Protein AF-A0A2K9NAH4-F1 (afdb_monomer_lite)

Foldseek 3Di:
DPPVVVVVVVVVVVVVVVLVVLVVVLVVLLVVLVVLQVVLVVCCVPPVPSSVVSNVVSVVSNVCSVPPSPPVPPPDDDDPPDD

Radius of gyration: 20.24 Å; chains: 1; bounding box: 52×15×60 Å

Sequence (83 aa):
MCHHADEKAGFIMGIMMTIQDLNDLRQDILIKADEMQAEAARLEQSQPEEAANLRRIADRLAVYMRDYLDVSNVEWLPPASSR

pLDDT: mean 75.5, std 18.82, range [43.44, 97.06]

Secondary structure (DSSP, 8-state):
--HHHHHHHHHHHHHHHHHHHHHHHHHHHHHHHHHHHHHHHHHTTT-HHHHHHHHHHHHHHHHHHHHTS-TTS----PPP---

Structure (mmCIF, N/CA/C/O backbone):
data_AF-A0A2K9NAH4-F1
#
_entry.id   AF-A0A2K9NAH4-F1
#
loop_
_atom_site.group_PDB
_atom_site.id
_atom_site.type_symbol
_atom_site.label_atom_id
_atom_site.label_alt_id
_atom_site.label_comp_id
_atom_site.label_asym_id
_atom_site.label_entity_id
_atom_site.label_seq_id
_atom_site.pdbx_PDB_ins_code
_atom_site.Cartn_x
_atom_site.Cartn_y
_atom_site.Cartn_z
_atom_site.occupancy
_atom_site.B_iso_or_equiv
_atom_site.auth_seq_id
_atom_site.auth_comp_id
_atom_site.auth_asym_id
_atom_site.auth_atom_id
_atom_site.pdbx_PDB_model_num
ATOM 1 N N . MET A 1 1 ? 40.683 -1.472 -34.203 1.00 44.84 1 MET A N 1
ATOM 2 C CA . MET A 1 1 ? 39.313 -2.016 -34.111 1.00 44.84 1 MET A CA 1
ATOM 3 C C . MET A 1 1 ? 39.004 -2.285 -32.638 1.00 44.84 1 MET A C 1
ATOM 5 O O . MET A 1 1 ? 39.250 -3.396 -32.217 1.00 44.84 1 MET A O 1
ATOM 9 N N . CYS A 1 2 ? 38.560 -1.293 -31.851 1.00 48.66 2 CYS A N 1
ATOM 10 C CA . CYS A 1 2 ? 38.125 -1.512 -30.449 1.00 48.66 2 CYS A CA 1
ATOM 11 C C . CYS A 1 2 ? 37.061 -0.515 -29.931 1.00 48.66 2 CYS A C 1
ATOM 13 O O . CYS A 1 2 ? 36.445 -0.797 -28.917 1.00 48.66 2 CYS A O 1
ATOM 15 N N . HIS A 1 3 ? 36.773 0.607 -30.605 1.00 45.75 3 HIS A N 1
ATOM 16 C CA . HIS A 1 3 ? 35.869 1.632 -30.044 1.00 45.75 3 HIS A CA 1
ATOM 17 C C . HIS A 1 3 ? 34.387 1.223 -29.922 1.00 45.75 3 HIS A C 1
ATOM 19 O O . HIS A 1 3 ? 33.684 1.741 -29.067 1.00 45.75 3 HIS A O 1
ATOM 25 N N . HIS A 1 4 ? 33.908 0.267 -30.722 1.00 43.44 4 HIS A N 1
ATOM 26 C CA . HIS A 1 4 ? 32.493 -0.136 -30.722 1.00 43.44 4 HIS A CA 1
ATOM 27 C C . HIS A 1 4 ? 32.087 -1.048 -29.548 1.00 43.44 4 HIS A C 1
ATOM 29 O O . HIS A 1 4 ? 30.896 -1.228 -29.300 1.00 43.44 4 HIS A O 1
ATOM 35 N N . ALA A 1 5 ? 33.052 -1.669 -28.861 1.00 52.53 5 ALA A N 1
ATOM 36 C CA . ALA A 1 5 ? 32.778 -2.561 -27.733 1.00 52.53 5 ALA A CA 1
ATOM 37 C C . ALA A 1 5 ? 32.571 -1.779 -26.422 1.00 52.53 5 ALA A C 1
ATOM 39 O O . ALA A 1 5 ? 31.674 -2.122 -25.653 1.00 52.53 5 ALA A O 1
ATOM 40 N N . ASP A 1 6 ? 33.332 -0.699 -26.214 1.00 57.75 6 ASP A N 1
ATOM 41 C CA . ASP A 1 6 ? 33.237 0.158 -25.022 1.00 57.75 6 ASP A CA 1
ATOM 42 C C . ASP A 1 6 ? 31.916 0.940 -24.952 1.00 57.75 6 ASP A C 1
ATOM 44 O O . ASP A 1 6 ? 31.291 1.015 -23.897 1.00 57.75 6 ASP A O 1
ATOM 48 N N . GLU A 1 7 ? 31.422 1.463 -26.080 1.00 56.28 7 GLU A N 1
ATOM 49 C CA . GLU A 1 7 ? 30.150 2.208 -26.119 1.00 56.28 7 GLU A CA 1
ATOM 50 C C . GLU A 1 7 ? 28.948 1.318 -25.769 1.00 56.28 7 GLU A C 1
ATOM 52 O O . GLU A 1 7 ? 28.043 1.729 -25.040 1.00 56.28 7 GLU A O 1
ATOM 57 N N . LYS A 1 8 ? 28.959 0.062 -26.234 1.00 57.91 8 LYS A N 1
ATOM 58 C CA . LYS A 1 8 ? 27.925 -0.919 -25.882 1.00 57.91 8 LYS A CA 1
ATOM 59 C C . LYS A 1 8 ? 28.004 -1.324 -24.413 1.00 57.91 8 LYS A C 1
ATOM 61 O O . LYS A 1 8 ? 26.961 -1.482 -23.786 1.00 57.91 8 LYS A O 1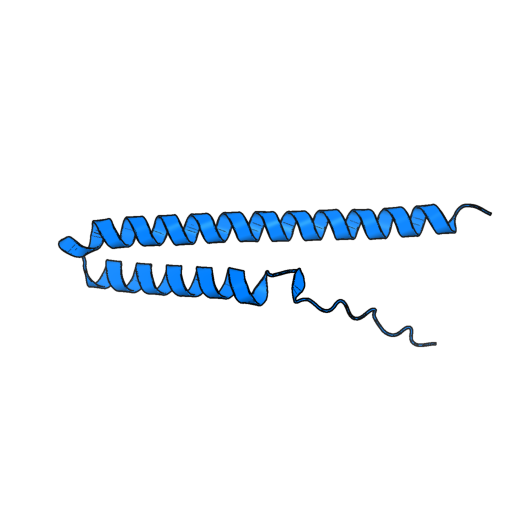
ATOM 66 N N . ALA A 1 9 ? 29.209 -1.457 -23.860 1.00 59.88 9 ALA A N 1
ATOM 67 C CA . ALA A 1 9 ? 29.401 -1.764 -22.446 1.00 59.88 9 ALA A CA 1
ATOM 68 C C . ALA A 1 9 ? 28.884 -0.632 -21.540 1.00 59.88 9 ALA A C 1
ATOM 70 O O . ALA A 1 9 ? 28.178 -0.910 -20.573 1.00 59.88 9 ALA A O 1
ATOM 71 N N . GLY A 1 10 ? 29.147 0.633 -21.891 1.00 60.12 10 GLY A N 1
ATOM 72 C CA . GLY A 1 10 ? 28.625 1.796 -21.163 1.00 60.12 10 GLY A CA 1
ATOM 73 C C . GLY A 1 10 ? 27.097 1.921 -21.225 1.00 60.12 10 GLY A C 1
ATOM 74 O O . GLY A 1 10 ? 26.461 2.200 -20.211 1.00 60.12 10 GLY A O 1
ATOM 75 N N . PHE A 1 11 ? 26.490 1.641 -22.383 1.00 62.94 11 PHE A N 1
ATOM 76 C CA . PHE A 1 11 ? 25.031 1.624 -22.544 1.00 62.94 11 PHE A CA 1
ATOM 77 C C . PHE A 1 11 ? 24.362 0.506 -21.729 1.00 62.94 11 PHE A C 1
ATOM 79 O O . PHE A 1 11 ? 23.381 0.753 -21.029 1.00 62.94 11 PHE A O 1
ATOM 86 N N . ILE A 1 12 ? 24.917 -0.711 -21.765 1.00 60.53 12 ILE A N 1
ATOM 87 C CA . ILE A 1 12 ? 24.412 -1.848 -20.981 1.00 60.53 12 ILE A CA 1
ATOM 88 C C . ILE A 1 12 ? 24.562 -1.575 -19.479 1.00 60.53 12 ILE A C 1
ATOM 90 O O . ILE A 1 12 ? 23.627 -1.826 -18.725 1.00 60.53 12 ILE A O 1
ATOM 94 N N . MET A 1 13 ? 25.695 -1.013 -19.047 1.00 55.06 13 MET A N 1
ATOM 95 C CA . MET A 1 13 ? 25.938 -0.657 -17.646 1.00 55.06 13 MET A CA 1
ATOM 96 C C . MET A 1 13 ? 24.973 0.429 -17.148 1.00 55.06 13 MET A C 1
ATOM 98 O O . MET A 1 13 ? 24.428 0.295 -16.054 1.00 55.06 13 MET A O 1
ATOM 102 N N . GLY A 1 14 ? 24.703 1.458 -17.958 1.00 56.31 14 GLY A N 1
ATOM 103 C CA . GLY A 1 14 ? 23.717 2.493 -17.632 1.00 56.31 14 GLY A CA 1
ATOM 104 C C . GLY A 1 14 ? 22.299 1.934 -17.485 1.00 56.31 14 GLY A C 1
ATOM 105 O O . GLY A 1 14 ? 21.610 2.253 -16.520 1.00 56.31 14 GLY A O 1
ATOM 106 N N . ILE A 1 15 ? 21.887 1.034 -18.385 1.00 60.03 15 ILE A N 1
ATOM 107 C CA . ILE A 1 15 ? 20.589 0.347 -18.291 1.00 60.03 15 ILE A CA 1
ATOM 108 C C . ILE A 1 15 ? 20.516 -0.518 -17.029 1.00 60.03 15 ILE A C 1
ATOM 110 O O . ILE A 1 15 ? 19.523 -0.460 -16.306 1.00 60.03 15 ILE A O 1
ATOM 114 N N . MET A 1 16 ? 21.568 -1.281 -16.725 1.00 58.03 16 MET A N 1
ATOM 115 C CA . MET A 1 16 ? 21.607 -2.142 -15.539 1.00 58.03 16 MET A CA 1
ATOM 116 C C . MET A 1 16 ? 21.453 -1.338 -14.245 1.00 58.03 16 MET A C 1
ATOM 118 O O . MET A 1 16 ? 20.684 -1.744 -13.379 1.00 58.03 16 MET A O 1
ATOM 122 N N . MET A 1 17 ? 22.110 -0.176 -14.148 1.00 59.75 17 MET A N 1
ATOM 123 C CA . MET A 1 17 ? 21.985 0.719 -12.994 1.00 59.75 17 MET A CA 1
ATOM 124 C C . MET A 1 17 ? 20.548 1.238 -12.840 1.00 59.75 17 MET A C 1
ATOM 126 O O . MET A 1 17 ? 19.973 1.117 -11.766 1.00 59.75 17 MET A O 1
ATOM 130 N N . THR A 1 18 ? 19.910 1.678 -13.930 1.00 69.62 18 THR A N 1
ATOM 131 C CA . THR A 1 18 ? 18.507 2.135 -13.875 1.00 69.62 18 THR A CA 1
ATOM 132 C C . THR A 1 18 ? 17.512 1.023 -13.531 1.00 69.62 18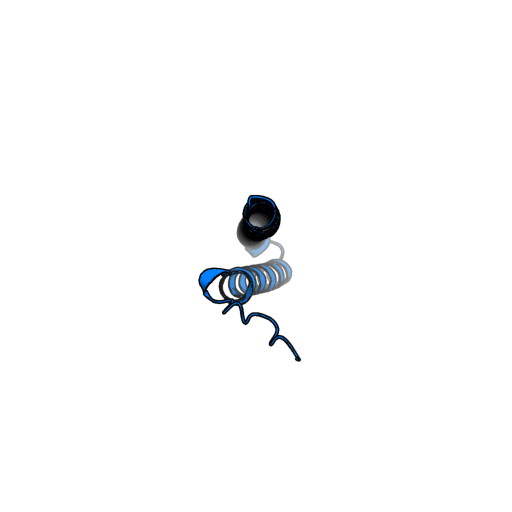 THR A C 1
ATOM 134 O O . THR A 1 18 ? 16.516 1.271 -12.858 1.00 69.62 18 THR A O 1
ATOM 137 N N . ILE A 1 19 ? 17.768 -0.218 -13.960 1.00 68.81 19 ILE A N 1
ATOM 138 C CA . ILE A 1 19 ? 16.939 -1.377 -13.598 1.00 68.81 19 ILE A CA 1
ATOM 139 C C . ILE A 1 19 ? 17.101 -1.708 -12.111 1.00 68.81 19 ILE A C 1
ATOM 141 O O . ILE A 1 19 ? 16.126 -2.072 -11.454 1.00 68.81 19 ILE A O 1
ATOM 145 N N . GLN A 1 20 ? 18.318 -1.588 -11.580 1.00 72.62 20 GLN A N 1
ATOM 146 C CA . GLN A 1 20 ? 18.590 -1.777 -10.159 1.00 72.62 20 GLN A CA 1
ATOM 147 C C . GLN A 1 20 ? 17.835 -0.732 -9.323 1.00 72.62 20 GLN A C 1
ATOM 149 O O . GLN A 1 20 ? 17.081 -1.115 -8.435 1.00 72.62 20 GLN A O 1
ATOM 154 N N . ASP A 1 21 ? 17.910 0.546 -9.705 1.00 77.38 21 ASP A N 1
ATOM 155 C CA . ASP A 1 21 ? 17.204 1.642 -9.029 1.00 77.38 21 ASP A CA 1
ATOM 156 C C . ASP A 1 21 ? 15.675 1.441 -9.022 1.00 77.38 21 ASP A C 1
ATOM 158 O O . ASP A 1 21 ? 14.997 1.722 -8.033 1.00 77.38 21 ASP A O 1
ATOM 162 N N . LEU A 1 22 ? 15.108 0.923 -10.118 1.00 78.12 22 LEU A N 1
ATOM 163 C CA . LEU A 1 22 ? 13.675 0.615 -10.202 1.00 78.12 22 LEU A CA 1
ATOM 164 C C . LEU A 1 22 ? 13.274 -0.574 -9.322 1.00 78.12 22 LEU A C 1
ATOM 166 O O . LEU A 1 22 ? 12.187 -0.563 -8.739 1.00 78.12 22 LEU A O 1
ATOM 170 N N . ASN A 1 23 ? 14.132 -1.590 -9.214 1.00 79.81 23 ASN A N 1
ATOM 171 C CA . ASN A 1 23 ? 13.905 -2.712 -8.307 1.00 79.81 23 ASN A CA 1
ATOM 172 C C . ASN A 1 23 ? 13.992 -2.276 -6.842 1.00 79.81 23 ASN A C 1
ATOM 174 O O . ASN A 1 23 ? 13.156 -2.696 -6.044 1.00 79.81 23 ASN A O 1
ATOM 178 N N . ASP A 1 24 ? 14.941 -1.409 -6.502 1.00 83.50 24 ASP A N 1
ATOM 179 C CA . ASP A 1 24 ? 15.083 -0.870 -5.149 1.00 83.50 24 ASP A CA 1
ATOM 180 C C . ASP A 1 24 ? 13.861 -0.014 -4.783 1.00 83.50 24 ASP A C 1
ATOM 182 O O . ASP A 1 24 ? 13.226 -0.243 -3.753 1.00 83.50 24 ASP A O 1
ATOM 186 N N . LEU A 1 25 ? 13.417 0.863 -5.691 1.00 82.62 25 LEU A N 1
ATOM 187 C CA . LEU A 1 25 ? 12.183 1.634 -5.517 1.00 82.62 25 LEU A CA 1
ATOM 188 C C . LEU A 1 25 ? 10.953 0.730 -5.333 1.00 82.62 25 LEU A C 1
ATOM 190 O O . LEU A 1 25 ? 10.088 1.010 -4.501 1.00 82.62 25 LEU A O 1
ATOM 194 N N . ARG A 1 26 ? 10.863 -0.368 -6.094 1.00 85.19 26 ARG A N 1
ATOM 195 C CA . ARG A 1 26 ? 9.791 -1.360 -5.938 1.00 85.19 26 ARG A CA 1
ATOM 196 C C . ARG A 1 26 ? 9.804 -1.969 -4.535 1.00 85.19 26 ARG A C 1
ATOM 198 O O . ARG A 1 26 ? 8.738 -2.093 -3.933 1.00 85.19 26 ARG A O 1
ATOM 205 N N . GLN A 1 27 ? 10.972 -2.364 -4.028 1.00 86.69 27 GLN A N 1
ATOM 206 C CA . GLN A 1 27 ? 11.098 -2.934 -2.682 1.00 86.69 27 GLN A CA 1
ATOM 20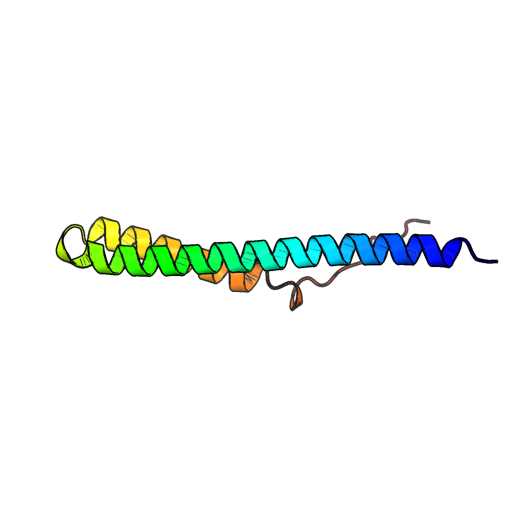7 C C . GLN A 1 27 ? 10.684 -1.924 -1.611 1.00 86.69 27 GLN A C 1
ATOM 209 O O . GLN A 1 27 ? 9.882 -2.258 -0.739 1.00 86.69 27 GLN A O 1
ATOM 214 N N . ASP A 1 28 ? 11.133 -0.675 -1.724 1.00 88.88 28 ASP A N 1
ATOM 215 C CA . ASP A 1 28 ? 10.779 0.386 -0.781 1.00 88.88 28 ASP A CA 1
ATOM 216 C C . ASP A 1 28 ? 9.266 0.632 -0.728 1.00 88.88 28 ASP A C 1
ATOM 218 O O . ASP A 1 28 ? 8.682 0.757 0.353 1.00 88.88 28 ASP A O 1
ATOM 222 N N . ILE A 1 29 ? 8.595 0.654 -1.884 1.00 88.56 29 ILE A N 1
ATOM 223 C CA . ILE A 1 29 ? 7.139 0.843 -1.940 1.00 88.56 29 ILE A CA 1
ATOM 224 C C . ILE A 1 29 ? 6.401 -0.354 -1.324 1.00 88.56 29 ILE A C 1
ATOM 226 O O . ILE A 1 29 ? 5.403 -0.152 -0.629 1.00 88.56 29 ILE A O 1
ATOM 230 N N . LEU A 1 30 ? 6.878 -1.584 -1.536 1.00 90.62 30 LEU A N 1
ATOM 231 C CA . LEU A 1 30 ? 6.291 -2.779 -0.918 1.00 90.62 30 LEU A CA 1
ATOM 232 C C . LEU A 1 30 ? 6.432 -2.755 0.608 1.00 90.62 30 LEU A C 1
ATOM 234 O O . LEU A 1 30 ? 5.450 -2.990 1.308 1.00 90.62 30 LEU A O 1
ATOM 238 N N . ILE A 1 31 ? 7.602 -2.369 1.124 1.00 92.50 31 ILE A N 1
ATOM 239 C CA . ILE A 1 31 ? 7.818 -2.187 2.567 1.00 92.50 31 ILE A CA 1
ATOM 240 C C . ILE A 1 31 ? 6.839 -1.147 3.123 1.00 92.50 31 ILE A C 1
ATOM 242 O O . ILE A 1 31 ? 6.220 -1.362 4.165 1.00 92.50 31 ILE A O 1
ATOM 246 N N . LYS A 1 32 ? 6.635 -0.030 2.413 1.00 92.69 32 LYS A N 1
ATOM 247 C CA . LYS A 1 32 ? 5.666 0.993 2.831 1.00 92.69 32 LYS A CA 1
ATOM 248 C C . LYS A 1 32 ? 4.225 0.491 2.804 1.00 92.69 32 LYS A C 1
ATOM 250 O O . LYS A 1 32 ? 3.457 0.852 3.693 1.00 92.69 32 LYS A O 1
ATOM 255 N N . ALA A 1 33 ? 3.852 -0.343 1.836 1.00 93.81 33 ALA A N 1
ATOM 256 C CA . ALA A 1 33 ? 2.535 -0.972 1.814 1.00 93.81 33 ALA A CA 1
ATOM 257 C C . ALA A 1 33 ? 2.331 -1.887 3.037 1.00 93.81 33 ALA A C 1
ATOM 259 O O . ALA A 1 33 ? 1.289 -1.807 3.687 1.00 93.81 33 ALA A O 1
ATOM 260 N N . ASP A 1 34 ? 3.339 -2.672 3.416 1.00 94.38 34 ASP A N 1
ATOM 261 C CA . ASP A 1 34 ? 3.286 -3.520 4.614 1.00 94.38 34 ASP A CA 1
ATOM 262 C C . ASP A 1 34 ? 3.194 -2.695 5.910 1.00 94.38 34 ASP A C 1
ATOM 264 O O . ASP A 1 34 ? 2.402 -3.007 6.804 1.00 94.38 34 ASP A O 1
ATOM 268 N N . GLU A 1 35 ? 3.940 -1.592 6.012 1.00 96.12 35 GLU A N 1
ATOM 269 C CA . GLU A 1 35 ? 3.826 -0.658 7.140 1.00 96.12 35 GLU A CA 1
ATOM 270 C C . GLU A 1 35 ? 2.409 -0.068 7.253 1.00 96.12 35 GLU A C 1
ATOM 272 O O . GLU A 1 35 ? 1.855 0.016 8.354 1.00 96.12 35 GLU A O 1
ATOM 277 N N . MET A 1 36 ? 1.797 0.305 6.123 1.00 95.94 36 MET A N 1
ATOM 278 C CA . MET A 1 36 ? 0.420 0.807 6.073 1.00 95.94 36 MET A CA 1
ATOM 279 C C . MET A 1 36 ? -0.594 -0.261 6.501 1.00 95.94 36 MET A C 1
ATOM 281 O O . MET A 1 36 ? -1.541 0.060 7.219 1.00 95.94 36 MET A O 1
ATOM 285 N N . GLN A 1 37 ? -0.395 -1.529 6.126 1.00 96.00 37 GLN A N 1
ATOM 286 C CA . GLN A 1 37 ? -1.226 -2.645 6.599 1.00 96.00 37 GLN A CA 1
ATOM 287 C C . GLN A 1 37 ? -1.140 -2.806 8.120 1.00 96.00 37 GLN A C 1
ATOM 289 O O . GLN A 1 37 ? -2.163 -2.948 8.795 1.00 96.00 37 GLN A O 1
ATOM 294 N N . ALA A 1 38 ? 0.073 -2.739 8.673 1.00 96.38 38 ALA A N 1
ATOM 295 C CA . ALA A 1 38 ? 0.294 -2.848 10.110 1.00 96.38 38 ALA A CA 1
ATOM 296 C C . ALA A 1 38 ? -0.342 -1.682 10.884 1.00 96.38 38 ALA A C 1
ATOM 298 O O . ALA A 1 38 ? -0.950 -1.896 11.934 1.00 96.38 38 ALA A O 1
ATOM 299 N N . GLU A 1 39 ? -0.243 -0.456 10.368 1.00 96.25 39 GLU A N 1
ATOM 300 C CA . GLU A 1 39 ? -0.920 0.705 10.954 1.00 96.25 39 GLU A CA 1
ATOM 301 C C . GLU A 1 39 ? -2.443 0.580 10.848 1.00 96.25 39 GLU A C 1
ATOM 303 O O . GLU A 1 39 ? -3.147 0.803 11.830 1.00 96.25 39 GLU A O 1
ATOM 308 N N . ALA A 1 40 ? -2.966 0.120 9.710 1.00 96.06 40 ALA A N 1
ATOM 309 C CA . ALA A 1 40 ? -4.395 -0.118 9.552 1.00 96.06 40 ALA A CA 1
ATOM 310 C C . ALA A 1 40 ? -4.913 -1.122 10.596 1.00 96.06 40 ALA A C 1
ATOM 312 O O . ALA A 1 40 ? -5.990 -0.932 11.152 1.00 96.06 40 ALA A O 1
ATOM 313 N N . ALA A 1 41 ? -4.148 -2.176 10.893 1.00 96.31 41 ALA A N 1
ATOM 314 C CA . ALA A 1 41 ? -4.509 -3.146 11.925 1.00 96.31 41 ALA A CA 1
ATOM 315 C C . ALA A 1 41 ? -4.529 -2.532 13.338 1.00 96.31 41 ALA A C 1
ATOM 317 O O . ALA A 1 41 ? -5.373 -2.907 14.153 1.00 96.31 41 ALA A O 1
ATOM 318 N N . ARG A 1 42 ? -3.641 -1.569 13.631 1.00 96.12 42 ARG A N 1
ATOM 319 C CA . ARG A 1 42 ? -3.664 -0.810 14.896 1.00 96.12 42 ARG A CA 1
ATOM 320 C C . ARG A 1 42 ? -4.895 0.089 14.999 1.00 96.12 42 ARG A C 1
ATOM 322 O O . ARG A 1 42 ? -5.501 0.170 16.065 1.00 96.12 42 ARG A O 1
ATOM 329 N N . LEU A 1 43 ? -5.265 0.737 13.897 1.00 96.00 43 LEU A N 1
ATOM 330 C CA . LEU A 1 43 ? -6.389 1.672 13.832 1.00 96.00 43 LEU A CA 1
ATOM 331 C C . LEU A 1 43 ? -7.760 0.989 13.828 1.00 96.00 43 LEU A C 1
ATOM 333 O O . LEU A 1 43 ? -8.748 1.643 14.137 1.00 96.00 43 LEU A O 1
ATOM 337 N N . GLU A 1 44 ? -7.842 -0.310 13.535 1.00 95.12 44 GLU A N 1
ATOM 338 C CA . GLU A 1 44 ? -9.109 -1.043 13.379 1.00 95.12 44 GLU A CA 1
ATOM 339 C C . GLU A 1 44 ? -10.081 -0.850 14.558 1.00 95.12 44 GLU A C 1
ATOM 341 O O . GLU A 1 44 ? -11.292 -0.764 14.368 1.00 95.12 44 GLU A O 1
ATOM 346 N N . GLN A 1 45 ? -9.556 -0.762 15.784 1.00 92.25 45 GLN A N 1
ATOM 347 C CA . GLN A 1 45 ? -10.375 -0.663 16.994 1.00 92.25 45 GLN A CA 1
ATOM 348 C C . GLN A 1 45 ? -10.851 0.761 17.296 1.00 92.25 45 GLN A C 1
ATOM 350 O O . GLN A 1 45 ? -11.921 0.933 17.877 1.00 92.25 45 GLN A O 1
ATOM 355 N N . SER A 1 46 ? -10.058 1.777 16.949 1.00 96.75 46 SER A N 1
ATOM 356 C CA . SER A 1 46 ? -10.333 3.176 17.295 1.00 96.75 46 SER A CA 1
ATOM 357 C C . SER A 1 46 ? -10.905 3.978 16.128 1.00 96.75 46 SER A C 1
ATOM 359 O O . SER A 1 46 ? -11.723 4.867 16.350 1.00 96.75 46 SER A O 1
ATOM 361 N N . GLN A 1 47 ? -10.485 3.672 14.899 1.00 97.06 47 GLN A N 1
ATOM 362 C CA . GLN A 1 47 ? -10.788 4.413 13.674 1.00 97.06 47 GLN A CA 1
ATOM 363 C C . GLN A 1 47 ? -10.968 3.443 12.485 1.00 97.06 47 GLN A C 1
ATOM 365 O O . GLN A 1 47 ? -10.140 3.406 11.570 1.00 97.06 47 GLN A O 1
ATOM 370 N N . PRO A 1 48 ? -12.050 2.642 12.467 1.00 93.88 48 PRO A N 1
ATOM 371 C CA . PRO A 1 48 ? -12.240 1.574 11.480 1.00 93.88 48 PRO A CA 1
ATOM 372 C C . PRO A 1 48 ? -12.346 2.080 10.033 1.00 93.88 48 PRO A C 1
ATOM 374 O O . PRO A 1 48 ? -11.904 1.405 9.105 1.00 93.88 48 PRO A O 1
ATOM 377 N N . GLU A 1 49 ? -12.890 3.279 9.810 1.00 96.56 49 GLU A N 1
ATOM 378 C CA . GLU A 1 49 ? -12.962 3.869 8.465 1.00 96.56 49 GLU A CA 1
ATOM 379 C C . GLU A 1 49 ? -11.579 4.273 7.935 1.00 96.56 49 GLU A C 1
ATOM 381 O O . GLU A 1 49 ? -11.258 4.027 6.768 1.00 96.56 49 GLU A O 1
ATOM 386 N N . GLU A 1 50 ? -10.733 4.845 8.795 1.00 94.06 50 GLU A N 1
ATOM 387 C CA . GLU A 1 50 ? -9.349 5.180 8.448 1.00 94.06 50 GLU A CA 1
ATOM 388 C C . GLU A 1 50 ? -8.529 3.914 8.201 1.00 94.06 50 GLU A C 1
ATOM 390 O O . GLU A 1 50 ? -7.818 3.832 7.198 1.00 94.06 50 GLU A O 1
ATOM 395 N N . ALA A 1 51 ? -8.703 2.891 9.045 1.00 95.88 51 ALA A N 1
ATOM 396 C CA . ALA A 1 51 ? -8.101 1.575 8.860 1.00 95.88 51 ALA A CA 1
ATOM 397 C C . ALA A 1 51 ? -8.479 0.959 7.503 1.00 95.88 51 ALA A C 1
ATOM 399 O O . ALA A 1 51 ? -7.604 0.523 6.752 1.00 95.88 51 ALA A O 1
ATOM 400 N N . ALA A 1 52 ? -9.765 0.973 7.141 1.00 96.44 52 ALA A N 1
ATOM 401 C CA . ALA A 1 52 ? -10.241 0.440 5.867 1.00 96.44 52 ALA A CA 1
ATOM 402 C C . ALA A 1 52 ? -9.684 1.212 4.659 1.00 96.44 52 ALA A C 1
ATOM 404 O O . ALA A 1 52 ? -9.317 0.609 3.645 1.00 96.44 52 ALA A O 1
ATOM 405 N N . ASN A 1 53 ? -9.591 2.541 4.754 1.00 96.12 53 ASN A N 1
ATOM 406 C CA . ASN A 1 53 ? -8.998 3.363 3.700 1.00 96.12 53 ASN A CA 1
ATOM 407 C C . ASN A 1 53 ? -7.500 3.095 3.543 1.00 96.12 53 ASN A C 1
ATOM 409 O O . ASN A 1 53 ? -7.032 2.910 2.418 1.00 96.12 53 ASN A O 1
ATOM 413 N N . LEU A 1 54 ? -6.764 3.019 4.651 1.00 95.19 54 LEU A N 1
ATOM 414 C CA . LEU A 1 54 ? -5.330 2.757 4.644 1.00 95.19 54 LEU A CA 1
ATOM 415 C C . LEU A 1 54 ? -5.015 1.367 4.072 1.00 95.19 54 LEU A C 1
ATOM 417 O O . LEU A 1 54 ? -4.126 1.232 3.232 1.00 95.19 54 LEU A O 1
ATOM 421 N N . ARG A 1 55 ? -5.821 0.362 4.431 1.00 96.75 55 ARG A N 1
ATOM 422 C CA . ARG A 1 55 ? -5.737 -0.998 3.881 1.00 96.75 55 ARG A CA 1
ATOM 423 C C . ARG A 1 55 ? -5.931 -1.018 2.368 1.00 96.75 55 ARG A C 1
ATOM 425 O O . ARG A 1 55 ? -5.104 -1.556 1.642 1.00 96.75 55 ARG A O 1
ATOM 432 N N . ARG A 1 56 ? -6.967 -0.329 1.876 1.00 95.88 56 ARG A N 1
ATOM 433 C CA . ARG A 1 56 ? -7.244 -0.221 0.435 1.00 95.88 56 ARG A CA 1
ATOM 434 C C . ARG A 1 56 ? -6.090 0.434 -0.332 1.00 95.88 56 ARG A C 1
ATOM 436 O O . ARG A 1 56 ? -5.802 0.033 -1.459 1.00 95.88 56 ARG A O 1
ATOM 443 N N . ILE A 1 57 ? -5.456 1.456 0.245 1.00 94.44 57 ILE A N 1
ATOM 444 C CA . ILE A 1 57 ? -4.303 2.130 -0.372 1.00 94.44 57 ILE A CA 1
ATOM 445 C C . ILE A 1 57 ? -3.113 1.172 -0.450 1.00 94.44 57 ILE A C 1
ATOM 447 O O . ILE A 1 57 ? -2.526 1.027 -1.523 1.00 94.44 57 ILE A O 1
ATOM 451 N N . ALA A 1 58 ? -2.798 0.492 0.650 1.00 93.38 58 ALA A N 1
ATOM 452 C CA . ALA A 1 58 ? -1.707 -0.469 0.713 1.00 93.38 58 ALA A CA 1
ATOM 453 C C . ALA A 1 58 ? -1.891 -1.629 -0.279 1.00 93.38 58 ALA A C 1
ATOM 455 O O . ALA A 1 58 ? -0.971 -1.939 -1.034 1.00 93.38 58 ALA A O 1
ATOM 456 N N . ASP A 1 59 ? -3.095 -2.202 -0.358 1.00 92.88 59 ASP A N 1
ATOM 457 C CA . ASP A 1 59 ? -3.417 -3.266 -1.318 1.00 92.88 59 ASP A CA 1
ATOM 458 C C . ASP A 1 59 ? -3.189 -2.805 -2.763 1.00 92.88 59 ASP A C 1
ATOM 460 O O . ASP A 1 59 ? -2.590 -3.510 -3.578 1.00 92.88 59 ASP A O 1
ATOM 464 N N . ARG A 1 60 ? -3.630 -1.584 -3.089 1.00 91.81 60 ARG A N 1
ATOM 465 C CA . ARG A 1 60 ? -3.471 -1.018 -4.432 1.00 91.81 60 ARG A CA 1
ATOM 466 C C . ARG A 1 60 ? -2.002 -0.775 -4.780 1.00 91.81 60 ARG A C 1
ATOM 468 O O . ARG A 1 60 ? -1.605 -1.033 -5.914 1.00 91.81 60 ARG A O 1
ATOM 475 N N . LEU A 1 61 ? -1.202 -0.304 -3.823 1.00 89.50 61 LEU A N 1
ATOM 476 C CA . LEU A 1 61 ? 0.242 -0.136 -4.001 1.00 89.50 61 LEU A CA 1
ATOM 477 C C . LEU A 1 61 ? 0.926 -1.483 -4.250 1.00 89.50 61 LEU A C 1
ATOM 479 O O . LEU A 1 61 ? 1.677 -1.604 -5.214 1.00 89.50 61 LEU A O 1
ATOM 483 N N . ALA A 1 62 ? 0.613 -2.507 -3.454 1.00 87.88 62 ALA A N 1
ATOM 484 C CA . ALA A 1 62 ? 1.189 -3.840 -3.612 1.00 87.88 62 ALA A CA 1
ATOM 485 C C . ALA A 1 62 ? 0.878 -4.452 -4.989 1.00 87.88 62 ALA A C 1
ATOM 487 O O . ALA A 1 62 ? 1.773 -4.987 -5.647 1.00 87.88 62 ALA A O 1
ATOM 488 N N . VAL A 1 63 ? -0.365 -4.313 -5.466 1.00 87.50 63 VAL A N 1
ATOM 489 C CA . VAL A 1 63 ? -0.762 -4.752 -6.814 1.00 87.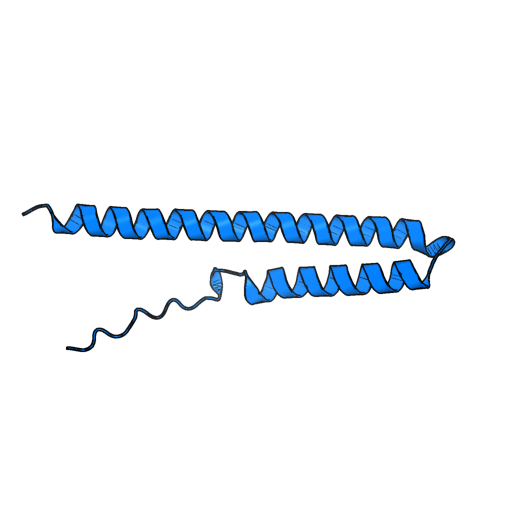50 63 VAL A CA 1
ATOM 490 C C . VAL A 1 63 ? 0.023 -4.003 -7.888 1.00 87.50 63 VAL A C 1
ATOM 492 O O . VAL A 1 63 ? 0.599 -4.630 -8.773 1.00 87.50 63 VAL A O 1
ATOM 495 N N . TYR A 1 64 ? 0.119 -2.674 -7.801 1.00 82.00 64 TYR A N 1
ATOM 496 C CA . TYR A 1 64 ? 0.859 -1.908 -8.803 1.00 82.00 64 TYR A CA 1
ATOM 497 C C . TYR A 1 64 ? 2.346 -2.248 -8.846 1.00 82.00 64 TYR A C 1
ATOM 499 O O . TYR A 1 64 ? 2.917 -2.336 -9.929 1.00 82.00 64 TYR A O 1
ATOM 507 N N . MET A 1 65 ? 2.968 -2.494 -7.698 1.00 82.56 65 MET A N 1
ATOM 508 C CA . MET A 1 65 ? 4.374 -2.893 -7.648 1.00 82.56 65 MET A CA 1
ATOM 509 C C . MET A 1 65 ? 4.608 -4.311 -8.176 1.00 82.56 65 MET A C 1
ATOM 511 O O . MET A 1 65 ? 5.678 -4.589 -8.715 1.00 82.56 65 MET A O 1
ATOM 515 N N . ARG A 1 66 ? 3.615 -5.200 -8.053 1.00 76.62 66 ARG A N 1
ATOM 516 C CA . ARG A 1 66 ? 3.654 -6.550 -8.623 1.00 76.62 66 ARG A CA 1
ATOM 517 C C . ARG A 1 66 ? 3.457 -6.552 -10.139 1.00 76.62 66 ARG A C 1
ATOM 519 O O . ARG A 1 66 ? 4.124 -7.329 -10.807 1.00 76.62 66 ARG A O 1
ATOM 526 N N . ASP A 1 67 ? 2.559 -5.721 -10.661 1.00 69.62 67 ASP A N 1
ATOM 527 C CA . ASP A 1 67 ? 2.143 -5.806 -12.066 1.00 69.62 67 ASP A CA 1
ATOM 528 C C . ASP A 1 67 ? 2.905 -4.838 -12.989 1.00 69.62 67 ASP A C 1
ATOM 530 O O . ASP A 1 67 ? 3.142 -5.171 -14.148 1.00 69.62 67 ASP A O 1
ATOM 534 N N . TYR A 1 68 ? 3.305 -3.653 -12.505 1.00 61.34 68 TYR A N 1
ATOM 535 C CA . TYR A 1 68 ? 3.901 -2.601 -13.349 1.00 61.34 68 TYR A CA 1
ATOM 536 C C . TYR A 1 68 ? 5.419 -2.459 -13.223 1.00 61.34 68 TYR A C 1
ATOM 538 O O . TYR A 1 68 ? 6.066 -2.073 -14.193 1.00 61.34 68 TYR A O 1
ATOM 546 N N . LEU A 1 69 ? 5.994 -2.745 -12.052 1.00 61.09 69 LEU A N 1
ATOM 547 C CA . LEU A 1 69 ? 7.449 -2.690 -11.837 1.00 61.09 69 LEU A CA 1
ATOM 548 C C . LEU A 1 69 ? 8.101 -4.075 -11.861 1.00 61.09 69 LEU A C 1
ATOM 550 O O . LEU A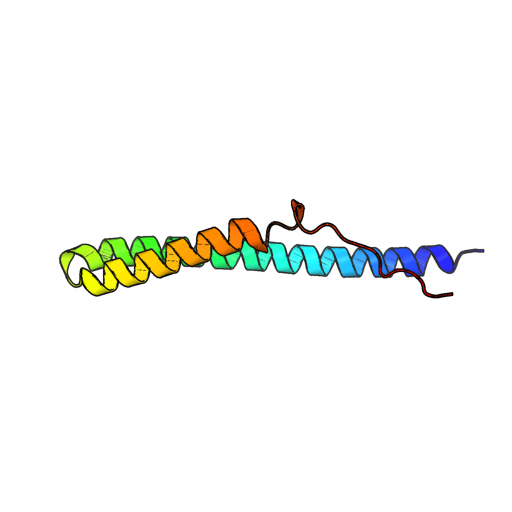 1 69 ? 9.272 -4.222 -11.509 1.00 61.09 69 LEU A O 1
ATOM 554 N N . ASP A 1 70 ? 7.367 -5.105 -12.281 1.00 62.22 70 ASP A N 1
ATOM 555 C CA . ASP A 1 70 ? 7.984 -6.382 -12.597 1.00 62.22 70 ASP A CA 1
ATOM 556 C C . ASP A 1 70 ? 8.728 -6.267 -13.921 1.00 62.22 70 ASP A C 1
ATOM 558 O O . ASP A 1 70 ? 8.175 -6.425 -15.007 1.00 62.22 70 ASP A O 1
ATOM 562 N N . VAL A 1 71 ? 10.013 -5.935 -13.814 1.00 54.34 71 VAL A N 1
ATOM 563 C CA . VAL A 1 71 ? 10.918 -5.711 -14.948 1.00 54.34 71 VAL A CA 1
ATOM 564 C C . VAL A 1 71 ? 11.059 -6.958 -15.836 1.00 54.34 71 VAL A C 1
ATOM 566 O O . VAL A 1 71 ? 11.497 -6.847 -16.975 1.00 54.34 71 VAL A O 1
ATOM 569 N N . SER A 1 72 ? 10.627 -8.131 -15.355 1.00 52.59 72 SER A N 1
ATOM 570 C CA . SER A 1 72 ? 10.454 -9.373 -16.125 1.00 52.59 72 SER A CA 1
ATOM 571 C C . SER A 1 72 ? 9.370 -9.297 -17.208 1.00 52.59 72 SER A C 1
ATOM 573 O O . SER A 1 72 ? 9.446 -10.044 -18.179 1.00 52.59 72 SER A O 1
ATOM 575 N N . ASN A 1 73 ? 8.373 -8.421 -17.051 1.00 48.06 73 ASN A N 1
ATOM 576 C CA . ASN A 1 73 ? 7.242 -8.258 -17.973 1.00 48.06 73 ASN A CA 1
ATOM 577 C C . ASN A 1 73 ? 7.371 -7.035 -18.893 1.00 48.06 73 ASN A C 1
ATOM 579 O O . ASN A 1 73 ? 6.516 -6.815 -19.752 1.00 48.06 73 ASN A O 1
ATOM 583 N N . VAL A 1 74 ? 8.428 -6.235 -18.740 1.00 51.91 74 VAL A N 1
ATOM 584 C CA . VAL A 1 74 ? 8.721 -5.143 -19.669 1.00 51.91 74 VAL A CA 1
ATOM 585 C C . VAL A 1 74 ? 9.462 -5.742 -20.860 1.00 51.91 74 VAL A C 1
ATOM 587 O O . VAL A 1 74 ? 10.684 -5.868 -20.860 1.00 51.91 74 VAL A O 1
ATOM 590 N N . GLU A 1 75 ? 8.710 -6.145 -21.883 1.00 51.31 75 GLU A N 1
ATOM 591 C CA . GLU A 1 75 ? 9.274 -6.532 -23.173 1.00 51.31 75 GLU A CA 1
ATOM 592 C C . GLU A 1 75 ? 9.984 -5.304 -23.769 1.00 51.31 75 GLU A C 1
ATOM 594 O O . GLU A 1 75 ? 9.358 -4.365 -24.267 1.00 51.31 75 GLU A O 1
ATOM 599 N N . TRP A 1 76 ? 11.312 -5.255 -23.638 1.00 49.97 76 TRP A N 1
ATOM 600 C CA . TRP A 1 76 ? 12.110 -4.181 -24.216 1.00 49.97 76 TRP A CA 1
ATOM 601 C C . TRP A 1 76 ? 12.070 -4.307 -25.741 1.00 49.97 76 TRP A C 1
ATOM 603 O O . TRP A 1 76 ? 12.751 -5.146 -26.331 1.00 49.97 76 TRP A O 1
ATOM 613 N N . LEU A 1 77 ? 11.254 -3.475 -26.388 1.00 49.75 77 LEU A N 1
ATOM 614 C CA . LEU A 1 77 ? 11.262 -3.305 -27.836 1.00 49.75 77 LEU A CA 1
ATOM 615 C C . LEU A 1 77 ? 12.353 -2.284 -28.197 1.00 49.75 77 LEU A C 1
ATOM 617 O O . LEU A 1 77 ? 12.206 -1.106 -27.852 1.00 49.75 77 LEU A O 1
ATOM 621 N N . PRO A 1 78 ? 13.441 -2.682 -28.888 1.00 43.91 78 PRO A N 1
ATOM 622 C CA . PRO A 1 78 ? 14.390 -1.711 -29.411 1.00 43.91 78 PRO A CA 1
ATOM 623 C C . PRO A 1 78 ? 13.649 -0.722 -30.318 1.00 43.91 78 PRO A C 1
ATOM 625 O O . PRO A 1 78 ? 12.824 -1.155 -31.131 1.00 43.91 78 PRO A O 1
ATOM 628 N N . PRO A 1 79 ? 13.944 0.589 -30.243 1.00 52.12 79 PRO A N 1
ATOM 629 C CA . PRO A 1 79 ? 13.408 1.532 -31.209 1.00 52.12 79 PRO A CA 1
ATOM 630 C C . PRO A 1 79 ? 13.818 1.073 -32.611 1.00 52.12 79 PRO A C 1
ATOM 632 O O . PRO A 1 79 ? 15.004 0.865 -32.887 1.00 52.12 79 PRO A O 1
ATOM 635 N N . ALA A 1 80 ? 12.831 0.867 -33.486 1.00 58.12 80 ALA A N 1
ATOM 636 C CA . ALA A 1 80 ? 13.083 0.499 -34.868 1.00 58.12 80 ALA A CA 1
ATOM 637 C C . ALA A 1 80 ? 13.975 1.577 -35.497 1.00 58.12 80 ALA A C 1
ATOM 639 O O . ALA A 1 80 ? 13.601 2.747 -35.570 1.00 58.12 80 ALA A O 1
ATOM 640 N N . SER A 1 81 ? 15.180 1.179 -35.907 1.00 50.41 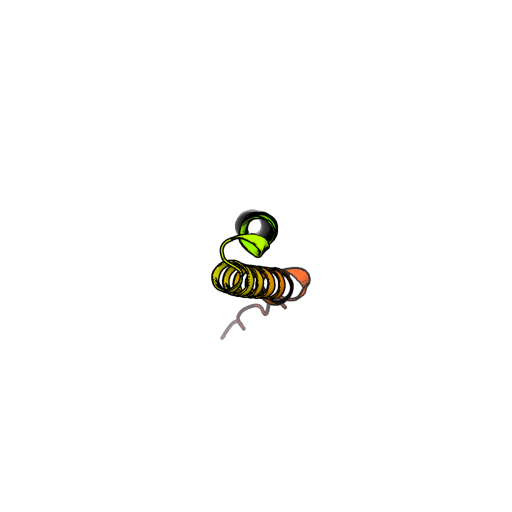81 SER A N 1
ATOM 641 C CA . SER A 1 81 ? 16.094 2.036 -36.654 1.00 50.41 81 SER A CA 1
ATOM 642 C C . SER A 1 81 ? 15.419 2.420 -37.970 1.00 50.41 81 SER A C 1
ATOM 644 O O . SER A 1 81 ? 15.352 1.619 -38.902 1.00 50.41 81 SER A O 1
ATOM 646 N N . SER A 1 82 ? 14.891 3.640 -38.031 1.00 49.00 82 SER A N 1
ATOM 647 C CA . SER A 1 82 ? 14.490 4.261 -39.289 1.00 49.00 82 SER A CA 1
ATOM 648 C C . SER A 1 82 ? 15.760 4.521 -40.101 1.00 49.00 82 SER A C 1
ATOM 650 O O . SER A 1 82 ? 16.630 5.271 -39.656 1.00 49.00 82 SER A O 1
ATOM 652 N N . ARG A 1 83 ? 15.886 3.820 -41.233 1.00 49.75 83 ARG A N 1
ATOM 653 C CA . ARG A 1 83 ? 16.913 4.062 -42.257 1.00 49.75 83 ARG A CA 1
ATOM 654 C C . ARG A 1 83 ? 16.646 5.354 -43.011 1.00 49.75 83 ARG A C 1
ATOM 656 O O . ARG A 1 83 ? 15.451 5.666 -43.207 1.00 49.75 83 ARG A O 1
#

Organism: NCBI:txid1612173